Protein AF-A0A7L3PX63-F1 (afdb_monomer)

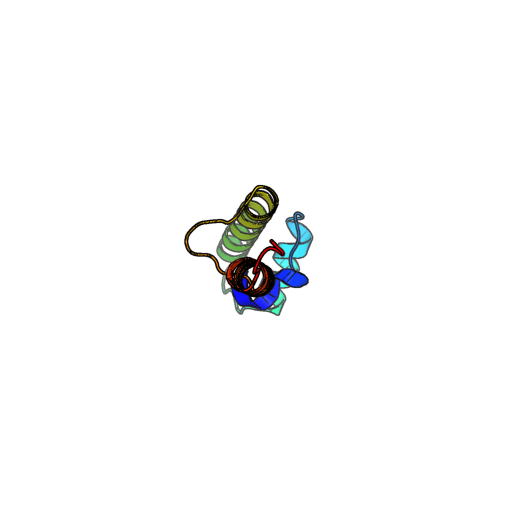Mean predicted aligned error: 4.4 Å

Sequence (73 aa):
IIEKYYTRLGNDFHTNKRVCEEIAIIPSKKLRNKIAGYVTHLMKRIQRGPVRGISIKLQEEERERRDNYVPEV

InterPro domains:
  IPR001210 Small ribosomal subunit protein eS17 [PF00833] (1-73)
  IPR001210 Small ribosomal subunit protein eS17 [PTHR10732] (1-73)
  IPR018273 Small ribosomal subunit protein eS17, conserved site [PS00712] (26-41)
  IPR036401 Small ribosomal subunit protein eS17 superfamily [G3DSA:1.10.60.20] (1-47)
  IPR036401 Small ribosomal subunit protein eS17 superfamily [SSF116820] (1-47)

pLDDT: mean 91.74, std 4.52, range [71.31, 97.44]

Solvent-accessible surface area (backbone atoms only — not comparable to full-atom values): 4476 Å² total; per-residue (Å²): 109,60,57,84,42,50,92,79,51,52,74,48,52,72,60,28,37,54,49,49,58,75,75,38,95,64,97,39,73,70,58,44,52,53,51,21,52,50,50,23,54,48,44,60,44,47,78,76,39,92,49,92,98,61,67,41,65,71,57,52,55,54,46,54,55,59,75,69,61,76,82,85,132

Structure (mmCIF, N/CA/C/O backbone):
data_AF-A0A7L3PX63-F1
#
_entry.id   AF-A0A7L3PX63-F1
#
loop_
_atom_site.group_PDB
_atom_site.id
_atom_site.type_symbol
_atom_site.label_atom_id
_atom_site.label_alt_id
_atom_site.label_comp_id
_atom_site.label_asym_id
_atom_site.label_entity_id
_atom_site.label_seq_id
_atom_site.pdbx_PDB_ins_code
_atom_site.Cartn_x
_atom_site.Cartn_y
_atom_site.Cartn_z
_atom_site.occupancy
_atom_site.B_iso_or_equiv
_atom_site.auth_seq_id
_atom_site.auth_comp_id
_atom_site.auth_asym_id
_atom_site.auth_atom_id
_atom_site.pdbx_PDB_model_num
ATOM 1 N N . ILE A 1 1 ? -0.695 -7.259 0.910 1.00 89.94 1 ILE A N 1
ATOM 2 C CA . ILE A 1 1 ? -1.633 -6.225 0.392 1.00 89.94 1 ILE A CA 1
ATOM 3 C C . ILE A 1 1 ? -1.135 -5.682 -0.947 1.00 89.94 1 ILE A C 1
ATOM 5 O O . ILE A 1 1 ? -1.844 -5.849 -1.925 1.00 89.94 1 ILE A O 1
ATOM 9 N N . ILE A 1 2 ? 0.077 -5.117 -1.016 1.00 91.44 2 ILE A N 1
ATOM 10 C CA . ILE A 1 2 ? 0.610 -4.491 -2.244 1.00 91.44 2 ILE A CA 1
ATOM 11 C C . ILE A 1 2 ? 0.732 -5.475 -3.414 1.00 91.44 2 ILE A C 1
ATOM 13 O O . ILE A 1 2 ? 0.171 -5.207 -4.465 1.00 91.44 2 ILE A O 1
ATOM 17 N N . GLU A 1 3 ? 1.370 -6.630 -3.219 1.00 91.12 3 GLU A N 1
ATOM 18 C CA . GLU A 1 3 ? 1.616 -7.611 -4.296 1.00 91.12 3 GLU A CA 1
ATOM 19 C C . GLU A 1 3 ? 0.327 -8.083 -4.991 1.00 91.12 3 GLU A C 1
ATOM 21 O O . GLU A 1 3 ? 0.283 -8.247 -6.205 1.00 91.12 3 GLU A O 1
ATOM 26 N N . LYS A 1 4 ? -0.758 -8.253 -4.221 1.00 91.44 4 LYS A N 1
ATOM 27 C CA . LYS A 1 4 ? -2.046 -8.757 -4.725 1.00 91.44 4 LYS A CA 1
ATOM 28 C C . LYS A 1 4 ? -2.996 -7.665 -5.224 1.00 91.44 4 LYS A C 1
ATOM 30 O O . LYS A 1 4 ? -3.808 -7.939 -6.098 1.00 91.44 4 LYS A O 1
ATOM 35 N N . TYR A 1 5 ? -2.927 -6.455 -4.667 1.00 93.06 5 TYR A N 1
ATOM 36 C CA . TYR A 1 5 ? -3.921 -5.395 -4.897 1.00 93.06 5 TYR A CA 1
ATOM 37 C C . TYR A 1 5 ? -3.301 -4.084 -5.391 1.00 93.06 5 TYR A C 1
ATOM 39 O O . TYR A 1 5 ? -3.865 -3.015 -5.166 1.00 93.06 5 TYR A O 1
ATOM 47 N N . TYR A 1 6 ? -2.148 -4.155 -6.060 1.00 90.31 6 TYR A N 1
ATOM 48 C CA . TYR A 1 6 ? -1.411 -2.988 -6.549 1.00 90.31 6 TYR A CA 1
ATOM 49 C C . TYR A 1 6 ? -2.291 -2.012 -7.349 1.00 90.31 6 TYR A C 1
ATOM 51 O O . TYR A 1 6 ? -2.261 -0.815 -7.092 1.00 90.31 6 TYR A O 1
ATOM 59 N N . THR A 1 7 ? -3.150 -2.524 -8.235 1.00 91.25 7 THR A N 1
ATOM 60 C CA . THR A 1 7 ? -4.041 -1.722 -9.095 1.00 91.25 7 THR A CA 1
ATOM 61 C C . THR A 1 7 ? -5.130 -0.955 -8.342 1.00 91.25 7 THR A C 1
ATOM 63 O O . THR A 1 7 ? -5.676 0.008 -8.870 1.00 91.25 7 THR A O 1
ATOM 66 N N . ARG A 1 8 ? -5.463 -1.367 -7.111 1.00 91.19 8 ARG A N 1
ATOM 67 C CA . ARG A 1 8 ? -6.496 -0.735 -6.269 1.00 91.19 8 ARG A CA 1
ATOM 68 C C . ARG A 1 8 ? -5.926 0.283 -5.282 1.00 91.19 8 ARG A C 1
ATOM 70 O O . ARG A 1 8 ? -6.676 0.900 -4.532 1.00 91.19 8 ARG A O 1
ATOM 77 N N . LEU A 1 9 ? -4.607 0.409 -5.227 1.00 92.81 9 LEU A N 1
ATOM 78 C CA . LEU A 1 9 ? -3.886 1.232 -4.269 1.00 92.81 9 LEU A CA 1
ATOM 79 C C . LEU A 1 9 ? -3.259 2.432 -4.985 1.00 92.81 9 LEU A C 1
ATOM 81 O O . LEU A 1 9 ? -2.915 2.362 -6.160 1.00 92.81 9 LEU A O 1
ATOM 85 N N . GLY A 1 10 ? -3.064 3.530 -4.259 1.00 92.19 10 GLY A N 1
ATOM 86 C CA . GLY A 1 10 ? -2.484 4.753 -4.810 1.00 92.19 10 GLY A CA 1
ATOM 87 C C . GLY A 1 10 ? -1.550 5.476 -3.845 1.00 92.19 10 GLY A C 1
ATOM 88 O O . GLY A 1 10 ? -1.061 4.914 -2.863 1.00 92.19 10 GLY A O 1
ATOM 89 N N . ASN A 1 11 ? -1.317 6.759 -4.120 1.00 94.06 11 ASN A N 1
ATOM 90 C CA . ASN A 1 11 ? -0.460 7.625 -3.305 1.00 94.06 11 ASN A CA 1
ATOM 91 C C . ASN A 1 11 ? -1.199 8.303 -2.139 1.00 94.06 11 ASN A C 1
ATOM 93 O O . ASN A 1 11 ? -0.551 8.829 -1.229 1.00 94.06 11 ASN A O 1
ATOM 97 N N . ASP A 1 12 ? -2.534 8.294 -2.166 1.00 95.50 12 ASP A N 1
ATOM 98 C CA . ASP A 1 12 ? -3.379 8.927 -1.159 1.00 95.50 12 ASP A CA 1
ATOM 99 C C . ASP A 1 12 ? -3.641 8.010 0.049 1.00 95.50 12 ASP A C 1
ATOM 101 O O . ASP A 1 12 ? -3.953 6.822 -0.075 1.00 95.50 12 ASP A O 1
ATOM 105 N N . PHE A 1 13 ? -3.544 8.587 1.247 1.00 96.38 13 PHE A N 1
ATOM 106 C CA . PHE A 1 13 ? -3.734 7.862 2.500 1.00 96.38 13 PHE A CA 1
ATOM 107 C C . PHE A 1 13 ? -5.191 7.495 2.757 1.00 96.38 13 PHE A C 1
ATOM 109 O O . PHE A 1 13 ? -5.467 6.387 3.221 1.00 96.38 13 PHE A O 1
ATOM 116 N N . HIS A 1 14 ? -6.131 8.398 2.479 1.00 95.88 14 HIS A N 1
ATOM 117 C CA . HIS A 1 14 ? -7.539 8.161 2.788 1.00 95.88 14 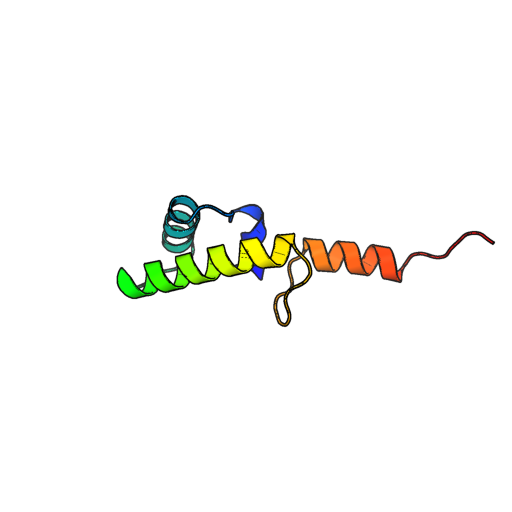HIS A CA 1
ATOM 118 C C . HIS A 1 14 ? -8.122 7.047 1.921 1.00 95.88 14 HIS A C 1
ATOM 120 O O . HIS A 1 14 ? -8.842 6.186 2.436 1.00 95.88 14 HIS A O 1
ATOM 126 N N . THR A 1 15 ? -7.734 7.024 0.651 1.00 95.75 15 THR A N 1
ATOM 127 C CA . THR A 1 15 ? -8.076 5.982 -0.316 1.00 95.75 15 THR A CA 1
ATOM 128 C C . THR A 1 15 ? -7.501 4.638 0.123 1.00 95.75 15 THR A C 1
ATOM 130 O O . THR A 1 15 ? -8.255 3.693 0.351 1.00 95.75 15 THR A O 1
ATOM 133 N N . ASN A 1 16 ? -6.190 4.563 0.386 1.00 95.88 16 ASN A N 1
ATOM 134 C CA . ASN A 1 16 ? -5.552 3.317 0.821 1.00 95.88 16 ASN A CA 1
ATOM 135 C C . ASN A 1 16 ? -6.100 2.800 2.158 1.00 95.88 16 ASN A C 1
ATOM 137 O O . ASN A 1 16 ? -6.188 1.591 2.361 1.00 95.88 16 ASN A O 1
ATOM 141 N N . LYS A 1 17 ? -6.496 3.692 3.072 1.00 96.00 17 LYS A N 1
ATOM 142 C CA . LYS A 1 17 ? -7.117 3.316 4.348 1.00 96.00 17 LYS A CA 1
ATOM 143 C C . LYS A 1 17 ? -8.460 2.609 4.147 1.00 96.00 17 LYS A C 1
ATOM 145 O O . LYS A 1 17 ? -8.688 1.610 4.821 1.00 96.00 17 LYS A O 1
ATOM 150 N N . ARG A 1 18 ? -9.315 3.112 3.245 1.00 95.56 18 ARG A N 1
ATOM 151 C CA . ARG A 1 18 ? -10.600 2.472 2.896 1.00 95.56 18 ARG A CA 1
ATOM 152 C C . ARG A 1 18 ? -10.368 1.118 2.231 1.00 95.56 18 ARG A C 1
ATOM 154 O O . ARG A 1 18 ? -10.923 0.116 2.658 1.00 95.56 18 ARG A O 1
ATOM 161 N N . VAL A 1 19 ? -9.436 1.068 1.283 1.00 95.19 19 VAL A N 1
ATOM 162 C CA . VAL A 1 19 ? -9.060 -0.169 0.586 1.00 95.19 19 VAL A CA 1
ATOM 163 C C . VAL A 1 19 ? -8.521 -1.232 1.558 1.00 95.19 19 VAL A C 1
ATOM 165 O O . VAL A 1 19 ? -8.873 -2.402 1.450 1.00 95.19 19 VAL A O 1
ATOM 168 N N . CYS A 1 20 ? -7.718 -0.849 2.558 1.00 95.06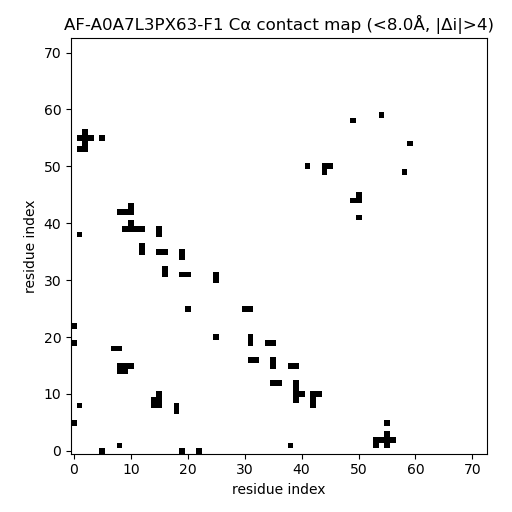 20 CYS A N 1
ATOM 169 C CA . CYS A 1 20 ? -7.237 -1.781 3.586 1.00 95.06 20 CYS A CA 1
ATOM 170 C C . CYS A 1 20 ? -8.358 -2.339 4.478 1.00 95.06 20 CYS A C 1
ATOM 172 O O . CYS A 1 20 ? -8.209 -3.441 4.992 1.00 95.06 20 CYS A O 1
ATOM 174 N N . GLU A 1 21 ? -9.439 -1.586 4.680 1.00 94.00 21 GLU A N 1
ATOM 175 C CA . GLU A 1 21 ? -10.600 -1.997 5.478 1.00 94.00 21 GLU A CA 1
ATOM 176 C C . GLU A 1 21 ? -11.510 -2.963 4.713 1.00 94.00 21 GLU A C 1
ATOM 178 O O . GLU A 1 21 ? -12.045 -3.891 5.306 1.00 94.00 21 GLU A O 1
ATOM 183 N N . GLU A 1 22 ? -11.615 -2.803 3.393 1.00 93.56 22 GLU A N 1
ATOM 184 C CA . GLU A 1 22 ? -12.342 -3.740 2.528 1.00 93.5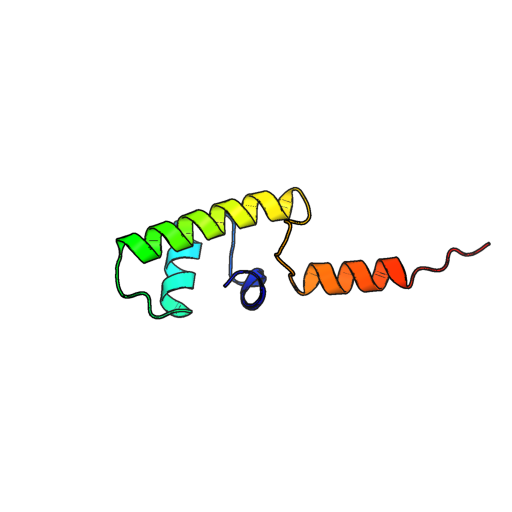6 22 GLU A CA 1
ATOM 185 C C . GLU A 1 22 ? -11.601 -5.070 2.340 1.00 93.56 22 GLU A C 1
ATOM 187 O O . GLU A 1 22 ? -12.218 -6.126 2.244 1.00 93.56 22 GLU A O 1
ATOM 192 N N . ILE A 1 23 ? -10.268 -5.027 2.244 1.00 92.94 23 ILE A N 1
ATOM 193 C CA . ILE A 1 23 ? -9.453 -6.194 1.875 1.00 92.94 23 ILE A CA 1
ATOM 194 C C . ILE A 1 23 ? -9.093 -7.066 3.082 1.00 92.94 23 ILE A C 1
ATOM 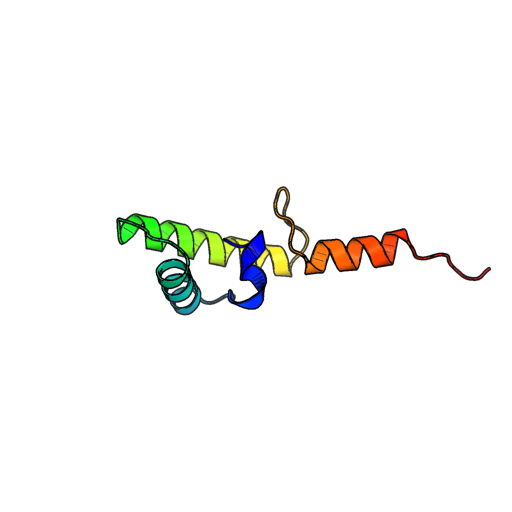196 O O . ILE A 1 23 ? -8.852 -8.264 2.922 1.00 92.94 23 ILE A O 1
ATOM 200 N N . ALA A 1 24 ? -8.980 -6.480 4.275 1.00 92.75 24 ALA A N 1
ATOM 201 C CA . ALA A 1 24 ? -8.482 -7.178 5.451 1.00 92.75 24 ALA A CA 1
ATOM 202 C C . ALA A 1 24 ? -9.282 -6.829 6.708 1.00 92.75 24 ALA A C 1
ATOM 204 O O . ALA A 1 24 ? -9.540 -5.665 7.007 1.00 92.75 24 ALA A O 1
ATOM 205 N N . ILE A 1 25 ? -9.577 -7.853 7.510 1.00 94.69 25 ILE A N 1
ATOM 206 C CA . ILE A 1 25 ? -10.167 -7.682 8.837 1.00 94.69 25 ILE A CA 1
ATOM 207 C C . ILE A 1 25 ? -9.061 -7.201 9.781 1.00 94.69 25 ILE A C 1
ATOM 209 O O . ILE A 1 25 ? -8.231 -7.983 10.246 1.00 94.69 25 ILE A O 1
ATOM 213 N N . ILE A 1 26 ? -9.017 -5.891 10.033 1.00 94.62 26 ILE A N 1
ATOM 214 C CA . ILE A 1 26 ? -8.025 -5.267 10.914 1.00 94.62 26 ILE A CA 1
ATOM 215 C C . ILE A 1 26 ? -8.716 -4.862 12.224 1.00 94.62 26 ILE A C 1
ATOM 217 O O . ILE A 1 26 ? -9.545 -3.953 12.216 1.00 94.62 26 ILE A O 1
ATOM 221 N N . PRO A 1 27 ? -8.350 -5.460 13.373 1.00 94.69 27 PRO A N 1
ATOM 222 C CA . PRO A 1 27 ? -9.123 -5.336 14.612 1.00 94.69 27 PRO A CA 1
ATOM 223 C C . PRO A 1 27 ? -9.018 -3.961 15.283 1.00 94.69 27 PRO A C 1
ATOM 225 O O . PRO A 1 27 ? -9.814 -3.642 16.159 1.00 94.69 27 PRO A O 1
ATOM 228 N N . SER A 1 28 ? -8.033 -3.129 14.917 1.00 96.69 28 SER A N 1
ATOM 229 C CA . SER A 1 28 ? -7.858 -1.814 15.539 1.00 96.69 28 SER A CA 1
ATOM 230 C C . SER A 1 28 ? -7.631 -0.689 14.537 1.00 96.69 28 SER A C 1
ATOM 232 O O . SER A 1 28 ? -6.858 -0.794 13.579 1.00 96.69 28 SER A O 1
ATOM 234 N N . LYS A 1 29 ? -8.234 0.467 14.840 1.00 95.50 29 LYS A N 1
ATOM 235 C CA . LYS A 1 29 ? -8.049 1.723 14.098 1.00 95.50 29 LYS A CA 1
ATOM 236 C C . LYS A 1 29 ? -6.573 2.124 14.005 1.00 95.50 29 LYS A C 1
ATOM 238 O O . LYS A 1 29 ? -6.128 2.574 12.951 1.00 95.50 29 LYS A O 1
ATOM 243 N N . LYS A 1 30 ? -5.806 1.956 15.091 1.00 97.00 30 LYS A N 1
ATOM 244 C CA . LYS A 1 30 ? -4.376 2.308 15.140 1.00 97.00 30 LYS A CA 1
ATOM 245 C C . LYS A 1 30 ? -3.550 1.415 14.213 1.00 97.00 30 LYS A C 1
ATOM 247 O O . LYS A 1 30 ? -2.703 1.934 13.489 1.00 97.00 30 LYS A O 1
ATOM 252 N N . LEU A 1 31 ? -3.818 0.106 14.196 1.00 96.44 31 LEU A N 1
ATOM 253 C CA . LEU A 1 31 ? -3.136 -0.829 13.300 1.00 96.44 31 LEU A CA 1
ATOM 254 C C . LEU A 1 31 ? -3.486 -0.547 11.836 1.00 96.44 31 LEU A C 1
ATOM 256 O O . LEU A 1 31 ? -2.575 -0.426 11.021 1.00 96.44 31 LEU A O 1
ATOM 260 N N . ARG A 1 32 ? -4.770 -0.322 11.520 1.00 96.69 32 ARG A N 1
ATOM 261 C CA . ARG A 1 32 ? -5.209 0.057 10.165 1.00 96.69 32 ARG A CA 1
ATOM 262 C C . ARG A 1 32 ? -4.475 1.299 9.670 1.00 96.69 32 ARG A C 1
ATOM 264 O O . ARG A 1 32 ? -3.966 1.310 8.556 1.00 96.69 32 ARG A O 1
ATOM 271 N N . ASN A 1 33 ? -4.377 2.331 10.507 1.00 96.94 33 ASN A N 1
ATOM 272 C CA . ASN A 1 33 ? -3.698 3.570 10.134 1.00 96.94 33 ASN A CA 1
ATOM 273 C C . ASN A 1 33 ? -2.191 3.360 9.900 1.00 96.94 33 ASN A C 1
ATOM 275 O O . ASN A 1 33 ? -1.649 3.925 8.954 1.00 96.94 33 ASN A O 1
ATOM 279 N N . LYS A 1 34 ? -1.521 2.529 10.713 1.00 97.25 34 LYS A N 1
ATOM 280 C CA . LYS A 1 34 ? -0.107 2.172 10.500 1.00 97.25 34 LYS A CA 1
ATOM 281 C C . LYS A 1 34 ? 0.096 1.412 9.188 1.00 97.25 34 LYS A C 1
ATOM 283 O O . LYS A 1 34 ? 1.000 1.751 8.433 1.00 97.25 34 LYS A O 1
ATOM 288 N N . ILE A 1 35 ? -0.761 0.431 8.903 1.00 96.12 35 ILE A N 1
ATOM 289 C CA . ILE A 1 35 ? -0.707 -0.352 7.663 1.00 96.12 35 ILE A CA 1
ATOM 290 C C . ILE A 1 35 ? -0.932 0.561 6.455 1.00 96.12 35 ILE A C 1
ATOM 292 O O . ILE A 1 35 ? -0.096 0.592 5.559 1.00 96.12 35 ILE A O 1
ATOM 296 N N . ALA A 1 36 ? -2.000 1.364 6.456 1.00 96.38 36 ALA A N 1
ATOM 297 C CA . ALA A 1 36 ? -2.304 2.286 5.363 1.00 96.38 36 ALA A CA 1
ATOM 298 C C . ALA A 1 36 ? -1.176 3.307 5.127 1.00 96.38 36 ALA A C 1
ATOM 300 O O . ALA A 1 36 ? -0.838 3.594 3.980 1.00 96.38 36 ALA A O 1
ATOM 301 N N . GLY A 1 37 ? -0.554 3.811 6.200 1.00 97.44 37 GLY A N 1
ATOM 302 C CA . GLY A 1 37 ? 0.592 4.720 6.114 1.00 97.44 37 GLY A CA 1
ATOM 303 C C . GLY A 1 37 ? 1.855 4.053 5.560 1.00 97.44 37 GLY A C 1
ATOM 304 O O . GLY A 1 37 ? 2.599 4.662 4.795 1.00 97.44 37 GLY A O 1
ATOM 305 N N . TYR A 1 38 ? 2.096 2.786 5.895 1.00 95.75 38 TYR A N 1
ATOM 306 C CA . TYR A 1 38 ? 3.215 2.045 5.319 1.00 95.75 38 TYR A CA 1
ATOM 307 C C . TYR A 1 38 ? 2.976 1.712 3.841 1.00 95.75 38 TYR A C 1
ATOM 309 O O . TYR A 1 38 ? 3.884 1.826 3.021 1.00 95.75 38 TYR A O 1
ATOM 317 N N . VAL A 1 39 ? 1.734 1.382 3.476 1.00 95.25 39 VAL A N 1
ATOM 318 C CA . VAL A 1 39 ? 1.342 1.128 2.085 1.00 95.25 39 VAL A CA 1
ATOM 319 C C . VAL A 1 39 ? 1.522 2.376 1.217 1.00 95.25 39 VAL A C 1
ATOM 321 O O . VAL A 1 39 ? 2.128 2.274 0.153 1.00 95.25 39 VAL A O 1
ATOM 324 N N . THR A 1 40 ? 1.092 3.563 1.665 1.00 96.31 40 THR A N 1
ATOM 325 C CA . THR A 1 40 ? 1.341 4.812 0.914 1.00 96.31 40 THR A CA 1
ATOM 326 C C . THR A 1 40 ? 2.827 5.123 0.779 1.00 96.31 40 THR A C 1
ATOM 328 O O . THR A 1 40 ? 3.270 5.577 -0.277 1.00 96.31 40 THR A O 1
ATOM 331 N N . HIS A 1 41 ? 3.614 4.873 1.828 1.00 95.44 41 HIS A N 1
ATOM 332 C CA . HIS A 1 41 ? 5.059 5.061 1.778 1.00 95.44 41 HIS A CA 1
ATOM 333 C C . HIS A 1 41 ? 5.712 4.148 0.731 1.00 95.44 41 HIS A C 1
AT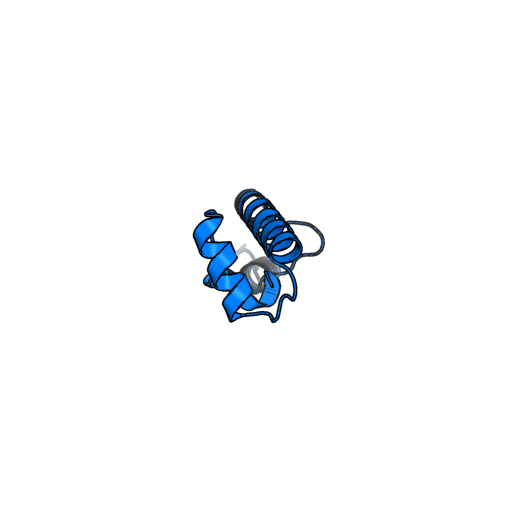OM 335 O O . HIS A 1 41 ? 6.544 4.605 -0.054 1.00 95.44 41 HIS A O 1
ATOM 341 N N . LEU A 1 42 ? 5.307 2.877 0.676 1.00 94.62 42 LEU A N 1
ATOM 342 C CA . LEU A 1 42 ? 5.807 1.932 -0.317 1.00 94.62 42 LEU A CA 1
ATOM 343 C C . LEU A 1 42 ? 5.366 2.289 -1.738 1.00 94.62 42 LEU A C 1
ATOM 345 O O . LEU A 1 42 ? 6.196 2.223 -2.639 1.00 94.62 42 LEU A O 1
ATOM 349 N N . MET A 1 43 ? 4.134 2.757 -1.946 1.00 94.06 43 MET A N 1
ATOM 350 C CA . MET A 1 43 ? 3.677 3.188 -3.274 1.00 94.06 43 MET A CA 1
ATOM 351 C C . MET A 1 43 ? 4.509 4.336 -3.847 1.00 94.06 43 MET A C 1
ATOM 353 O O . MET A 1 43 ? 4.960 4.265 -4.990 1.00 94.06 43 MET A O 1
ATOM 357 N N . LYS A 1 44 ? 4.836 5.333 -3.019 1.00 93.69 44 LYS A N 1
ATOM 358 C CA . LYS A 1 44 ? 5.738 6.427 -3.414 1.00 93.69 44 LYS A CA 1
ATOM 359 C C . LYS A 1 44 ? 7.149 5.942 -3.756 1.00 93.69 44 LYS A C 1
ATOM 361 O O . LYS A 1 44 ? 7.832 6.574 -4.558 1.00 93.69 44 LYS A O 1
ATOM 366 N N . ARG A 1 45 ? 7.611 4.850 -3.138 1.00 93.81 45 ARG A N 1
ATOM 367 C CA . ARG A 1 45 ? 8.922 4.251 -3.431 1.00 93.81 45 ARG A CA 1
ATOM 368 C C . ARG A 1 45 ? 8.901 3.429 -4.713 1.00 93.81 45 ARG A C 1
ATOM 370 O O . ARG A 1 45 ? 9.827 3.574 -5.498 1.00 93.81 45 ARG A O 1
ATOM 377 N N . ILE A 1 46 ? 7.846 2.648 -4.943 1.00 91.44 46 ILE A N 1
ATOM 378 C CA . ILE A 1 46 ? 7.682 1.829 -6.154 1.00 91.44 46 ILE A CA 1
ATOM 379 C C . ILE A 1 46 ? 7.691 2.707 -7.412 1.00 91.44 46 ILE A C 1
ATOM 381 O O . ILE A 1 46 ? 8.301 2.340 -8.407 1.00 91.44 46 ILE A O 1
ATOM 385 N N . GLN A 1 47 ? 7.101 3.905 -7.346 1.00 88.19 47 GLN A N 1
ATOM 386 C CA . GLN A 1 47 ? 7.149 4.876 -8.448 1.00 88.19 47 GLN A CA 1
ATOM 387 C C . GLN A 1 47 ? 8.565 5.355 -8.798 1.00 88.19 47 GLN A C 1
ATOM 389 O O . GLN A 1 47 ? 8.801 5.782 -9.922 1.00 88.19 47 GLN A O 1
ATOM 394 N N . ARG A 1 48 ? 9.508 5.312 -7.849 1.00 91.12 48 ARG A N 1
ATOM 395 C CA . ARG A 1 48 ? 10.909 5.703 -8.083 1.00 91.12 48 ARG A CA 1
ATOM 396 C C . ARG A 1 48 ? 11.763 4.545 -8.592 1.00 91.12 48 ARG A C 1
ATOM 398 O O . ARG A 1 48 ? 12.851 4.782 -9.100 1.00 91.12 48 ARG A O 1
ATOM 405 N N . GLY A 1 49 ? 11.309 3.311 -8.405 1.00 89.00 49 GLY A N 1
ATOM 406 C CA . GLY A 1 49 ? 12.041 2.115 -8.785 1.00 89.00 49 GLY A CA 1
ATOM 407 C C . GLY A 1 49 ? 11.594 0.879 -8.004 1.00 89.00 49 GLY A C 1
ATOM 408 O O . GLY A 1 49 ? 10.781 0.973 -7.079 1.00 89.00 49 GLY A O 1
ATOM 409 N N . PRO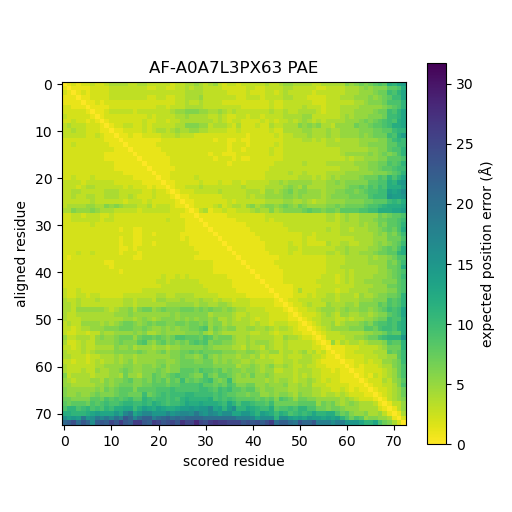 A 1 50 ? 12.134 -0.298 -8.355 1.00 90.94 50 PRO A N 1
ATOM 410 C CA . PRO A 1 50 ? 11.796 -1.544 -7.685 1.00 90.94 50 PRO A CA 1
ATOM 411 C C . PRO A 1 50 ? 12.186 -1.491 -6.203 1.00 90.94 50 PRO A C 1
ATOM 413 O O . PRO A 1 50 ? 13.273 -1.045 -5.829 1.00 90.94 50 PRO A O 1
ATOM 416 N N . VAL A 1 51 ? 11.286 -1.955 -5.338 1.00 91.31 51 VAL A N 1
ATOM 41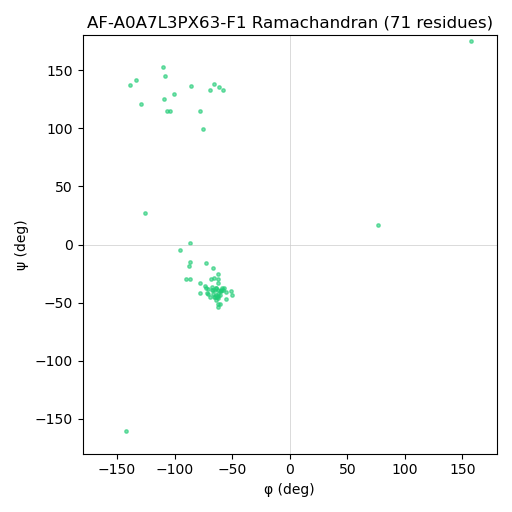7 C CA . VAL A 1 51 ? 11.515 -2.021 -3.892 1.00 91.31 51 VAL A CA 1
ATOM 418 C C . VAL A 1 51 ? 11.881 -3.453 -3.520 1.00 91.31 51 VAL A C 1
ATOM 420 O O . VAL A 1 51 ? 11.178 -4.393 -3.873 1.00 91.31 51 VAL A O 1
ATOM 423 N N . ARG A 1 52 ? 12.982 -3.627 -2.782 1.00 89.38 52 ARG A N 1
ATOM 424 C CA . ARG A 1 52 ? 13.461 -4.951 -2.364 1.00 89.38 52 ARG A CA 1
ATOM 425 C C . ARG A 1 52 ? 12.393 -5.701 -1.559 1.00 89.38 52 ARG A C 1
ATOM 427 O O . ARG A 1 52 ? 11.844 -5.148 -0.608 1.00 89.38 52 ARG A O 1
ATOM 434 N N . GLY A 1 53 ? 12.172 -6.969 -1.909 1.00 87.19 53 GLY A N 1
ATOM 435 C CA . GLY A 1 53 ? 11.247 -7.860 -1.201 1.00 87.19 53 GLY A CA 1
ATOM 436 C C . GLY A 1 53 ? 9.769 -7.604 -1.496 1.00 87.19 53 GLY A C 1
ATOM 437 O O . GLY A 1 53 ? 8.929 -8.028 -0.711 1.00 87.19 53 GLY A O 1
ATOM 438 N N . ILE A 1 54 ? 9.459 -6.882 -2.576 1.00 88.94 54 ILE A N 1
ATOM 439 C CA . ILE A 1 54 ? 8.098 -6.684 -3.072 1.00 88.94 54 ILE A CA 1
ATOM 440 C C . ILE A 1 54 ? 8.102 -7.015 -4.558 1.00 88.94 54 ILE A C 1
ATOM 442 O O . ILE A 1 54 ? 8.806 -6.353 -5.320 1.00 88.94 54 ILE A O 1
ATOM 446 N N . SER A 1 55 ? 7.289 -7.989 -4.955 1.00 87.62 55 SER A N 1
ATOM 447 C CA . SER A 1 55 ? 7.031 -8.292 -6.363 1.00 87.62 55 SER A CA 1
ATOM 448 C C . SER A 1 55 ? 5.611 -7.877 -6.725 1.00 87.62 55 SER A C 1
ATOM 450 O O . SER A 1 55 ? 4.644 -8.277 -6.075 1.00 87.62 55 SER A O 1
ATOM 452 N N . ILE A 1 56 ? 5.464 -7.050 -7.757 1.00 89.69 56 ILE A N 1
ATOM 453 C CA . ILE A 1 56 ? 4.157 -6.783 -8.367 1.00 89.69 56 ILE A CA 1
ATOM 454 C C . ILE A 1 56 ? 4.111 -7.452 -9.734 1.00 89.69 56 ILE A C 1
ATOM 456 O O . ILE A 1 56 ? 5.110 -7.445 -10.446 1.00 89.69 56 ILE A O 1
ATOM 460 N N . LYS A 1 57 ? 2.941 -7.963 -10.128 1.00 87.06 57 LYS A N 1
ATOM 461 C CA . LYS A 1 57 ? 2.767 -8.642 -11.425 1.00 87.06 57 LYS A CA 1
ATOM 462 C C . LYS A 1 57 ? 3.285 -7.822 -12.609 1.00 87.06 57 LYS A C 1
ATOM 464 O O . LYS A 1 57 ? 3.970 -8.346 -13.469 1.00 87.06 57 LYS A O 1
ATOM 469 N N . LEU A 1 58 ? 3.045 -6.509 -12.591 1.00 85.75 58 LEU A N 1
ATOM 470 C CA . LEU A 1 58 ? 3.559 -5.580 -13.604 1.00 85.75 58 LEU A CA 1
ATOM 471 C C . LEU A 1 58 ? 5.094 -5.602 -13.717 1.00 85.75 58 LEU A C 1
ATOM 473 O O . LEU A 1 58 ? 5.624 -5.537 -14.816 1.00 85.75 58 LEU A O 1
ATOM 477 N N . GLN A 1 59 ? 5.808 -5.711 -12.592 1.00 86.12 59 GLN A N 1
ATOM 478 C CA . GLN A 1 59 ? 7.271 -5.796 -12.585 1.00 86.12 59 GLN A CA 1
ATOM 479 C C . GLN A 1 59 ? 7.761 -7.158 -13.069 1.00 86.12 59 GLN A C 1
ATOM 481 O O . GLN A 1 59 ? 8.803 -7.224 -13.714 1.00 86.12 59 GLN A O 1
ATOM 486 N N . GLU A 1 60 ? 7.039 -8.233 -12.751 1.00 85.25 60 GLU A N 1
ATOM 487 C CA . GLU A 1 60 ? 7.356 -9.580 -13.236 1.00 85.25 60 GLU A CA 1
ATOM 488 C C . GLU A 1 60 ? 7.210 -9.642 -14.763 1.00 85.25 60 GLU A C 1
ATOM 490 O O . GLU A 1 60 ? 8.156 -10.023 -15.444 1.00 85.25 60 GLU A O 1
ATOM 495 N N . GLU A 1 61 ? 6.103 -9.129 -15.307 1.00 87.06 61 GLU A N 1
ATOM 496 C CA . GLU A 1 61 ? 5.864 -9.045 -16.754 1.00 87.06 61 GLU A CA 1
ATOM 497 C C . GLU A 1 61 ? 6.894 -8.156 -17.477 1.00 87.06 61 GLU A C 1
ATOM 499 O O . GLU A 1 61 ? 7.390 -8.509 -18.548 1.00 87.06 61 GLU A O 1
ATOM 504 N N . GLU A 1 62 ? 7.253 -6.998 -16.907 1.00 86.31 62 GLU A N 1
ATOM 505 C CA . GLU A 1 62 ? 8.312 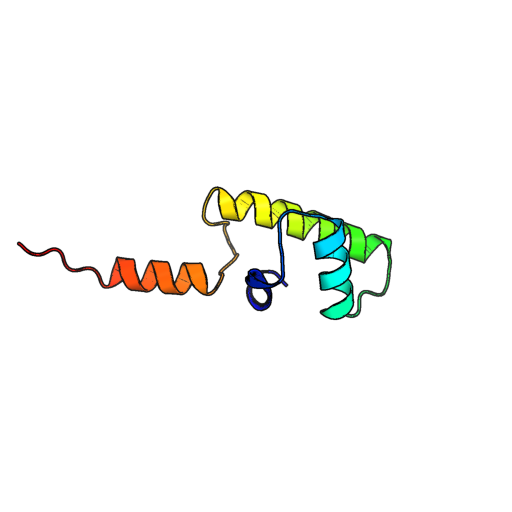-6.143 -17.465 1.00 86.31 62 GLU A CA 1
ATOM 506 C C . GLU A 1 62 ? 9.679 -6.830 -17.452 1.00 86.31 62 GLU A C 1
ATOM 508 O O . GLU A 1 62 ? 10.468 -6.656 -18.384 1.00 86.31 62 GLU A O 1
ATOM 513 N N . ARG A 1 63 ? 9.970 -7.602 -16.402 1.00 87.56 63 ARG A N 1
ATOM 514 C CA . ARG A 1 63 ? 11.227 -8.336 -16.280 1.00 87.56 63 ARG A CA 1
ATOM 515 C C . ARG A 1 63 ? 11.306 -9.469 -17.298 1.00 87.56 63 ARG A C 1
ATOM 517 O O . ARG A 1 63 ? 12.309 -9.558 -17.995 1.00 87.56 63 ARG A O 1
ATOM 524 N N . GLU A 1 64 ? 10.237 -10.244 -17.468 1.00 87.62 64 GLU A N 1
ATOM 525 C CA . GLU A 1 64 ? 10.158 -11.303 -18.483 1.00 87.62 64 GLU A CA 1
ATOM 526 C C . GLU A 1 64 ? 10.340 -10.759 -19.907 1.00 87.62 64 GLU A C 1
ATOM 528 O O . GLU A 1 64 ? 11.045 -11.359 -20.717 1.00 87.62 64 GLU A O 1
ATOM 533 N N . ARG A 1 65 ? 9.763 -9.591 -20.227 1.00 89.31 65 ARG A N 1
ATOM 534 C CA . ARG A 1 65 ? 9.971 -8.950 -21.540 1.00 89.31 65 ARG A CA 1
ATOM 535 C C . ARG A 1 65 ? 11.419 -8.526 -21.773 1.00 89.31 65 ARG A C 1
ATOM 537 O O . ARG A 1 65 ? 11.889 -8.615 -22.902 1.00 89.31 65 ARG A O 1
ATOM 544 N N . ARG A 1 66 ? 12.108 -8.042 -20.736 1.00 87.44 66 ARG A N 1
ATOM 545 C CA . ARG A 1 66 ? 13.524 -7.647 -20.827 1.00 87.44 66 ARG A CA 1
ATOM 546 C C . ARG A 1 66 ? 14.441 -8.853 -20.976 1.00 87.44 66 ARG A C 1
ATOM 548 O O . ARG A 1 66 ? 15.351 -8.800 -21.792 1.00 87.44 66 ARG A O 1
ATOM 555 N N . ASP A 1 67 ? 14.186 -9.916 -20.220 1.00 88.88 67 ASP A N 1
ATOM 556 C CA . ASP A 1 67 ? 15.013 -11.126 -20.245 1.00 88.88 67 ASP A CA 1
ATOM 557 C C . ASP A 1 67 ? 14.872 -11.883 -21.583 1.00 88.88 67 ASP A C 1
ATOM 559 O O . ASP A 1 67 ? 15.831 -12.491 -22.049 1.00 88.88 67 ASP A O 1
ATOM 563 N N . ASN A 1 68 ? 13.711 -11.784 -22.244 1.00 88.94 68 ASN A N 1
ATOM 564 C CA . ASN A 1 68 ? 13.448 -12.396 -23.555 1.00 88.94 68 ASN A CA 1
ATOM 565 C C . ASN A 1 68 ? 13.867 -11.530 -24.763 1.00 88.94 68 ASN A C 1
ATOM 567 O O . ASN A 1 68 ? 13.630 -11.924 -25.907 1.00 88.94 68 ASN A O 1
ATOM 571 N N . TYR A 1 69 ? 14.446 -10.345 -24.549 1.00 87.62 69 TYR A N 1
ATOM 572 C CA . TYR A 1 69 ? 14.836 -9.452 -25.642 1.00 87.62 69 TYR A CA 1
ATOM 573 C C . TYR A 1 69 ? 16.138 -9.922 -26.304 1.00 87.62 69 TYR A C 1
ATOM 575 O O . TYR A 1 69 ? 17.207 -9.879 -25.696 1.00 87.62 69 TYR A O 1
ATOM 583 N N . VAL A 1 70 ? 16.053 -10.320 -27.575 1.00 86.75 70 VAL A N 1
ATOM 584 C CA . VAL A 1 70 ? 17.217 -10.609 -28.422 1.00 86.75 70 VAL A CA 1
ATOM 585 C C . VAL A 1 70 ? 17.400 -9.438 -29.392 1.00 86.75 70 VAL A C 1
ATOM 587 O O . VAL A 1 70 ? 16.508 -9.208 -30.208 1.00 86.75 70 VAL A O 1
ATOM 590 N N . PRO A 1 71 ? 18.497 -8.663 -29.307 1.00 87.38 71 PRO A N 1
ATOM 591 C CA . PRO A 1 71 ? 18.746 -7.577 -30.249 1.00 87.38 71 PRO A CA 1
ATOM 592 C C . PRO A 1 71 ? 18.989 -8.125 -31.661 1.00 87.38 71 PRO A C 1
ATOM 594 O O . PRO A 1 71 ? 19.701 -9.115 -31.831 1.00 87.38 71 PRO A O 1
ATOM 597 N N . GLU A 1 72 ? 18.407 -7.470 -32.665 1.00 79.31 72 GLU A N 1
ATOM 598 C CA . GLU A 1 72 ? 18.743 -7.723 -34.068 1.00 79.31 72 GLU A CA 1
ATOM 599 C C . GLU A 1 72 ? 20.171 -7.217 -34.343 1.00 79.31 72 GLU A C 1
ATOM 601 O O . GLU A 1 72 ? 20.545 -6.138 -33.874 1.00 79.31 72 GLU A O 1
ATOM 606 N N . VAL A 1 73 ? 20.971 -8.055 -35.015 1.00 71.31 73 VAL A N 1
ATOM 607 C CA . VAL A 1 73 ? 22.402 -7.844 -35.321 1.00 71.31 73 VAL A CA 1
ATOM 608 C C . VAL A 1 73 ? 22.605 -6.654 -36.249 1.00 71.31 73 VAL A C 1
ATOM 610 O O . VAL A 1 73 ? 21.878 -6.585 -37.265 1.00 71.31 73 VAL A O 1
#

Secondary structure (DSSP, 8-state):
-HHHHGGG--S-HHHHHHHHHHHS--S-HHHHHHHHHHHHHHHHHHTTSPPTT---HHHHHHHHHHHT-----

Organism: NCBI:txid269412

Foldseek 3Di:
DCQVCVVQDALDLVSLLVVCVVPDDDPDPVVSSVVSVVRNVVRVVVVVHDDPPHDHPVVVVVVVVVVPDDDDD

Radius of gyration: 15.5 Å; Cα contacts (8 Å, |Δi|>4): 50; chains: 1; bounding box: 35×21×51 Å

Nearest PDB structures (foldseek):
  8scb-assembly1_RR  TM=9.785E-01  e=2.563E-10  Oryctolagus cuniculus
  7oyc-assembly1_R2  TM=8.608E-01  e=1.327E-10  Xenopus laevis
  8q87-assembly1_Aq  TM=8.592E-01  e=2.400E-10  Gallus gallus
  8b2l-assembly1_D1  TM=9.657E-01  e=1.169E-08  Nicotiana tabacum
  7qep-assembly1_C7  TM=8.088E-01  e=4.390E-06  Encephalitozoon cuniculi GB-M1